Protein AF-A0A940VS22-F1 (afdb_monomer)

Foldseek 3Di:
DCVLVVVLCVVDVVCVVVDDDDDFDDDPPRVVCCVVFRSVRSDDDKAWDDPPADDQDPPWDWDDGPNTIMGDDSLSVQSRCCVRPVNDRDD

Sequence (91 aa):
GCALVEGMLSFYPILREKLEIHYIDFPRPRAELVALIGADNQGAPKLILGEDVGAAPEGVTVASANGRKFIAGDIAICKYLASAYGCGTPH

Radius of gyration: 12.77 Å; Cα contacts (8 Å, |Δi|>4): 110; chains: 1; bounding box: 34×24×29 Å

Secondary structure (DSSP, 8-state):
-THHHHHHHHH-HHHHHHS------SSSS-HHHHHHH-GGG-PSPEEEE-SSPPPPPTT---EEETTEEEEESHHHHHHHHHHHHTPPPP-

pLDDT: mean 86.11, std 10.16, range [47.34, 95.12]

Structure (mmCIF, N/CA/C/O backbone):
data_AF-A0A940VS22-F1
#
_entry.id   AF-A0A940VS22-F1
#
loop_
_atom_site.group_PDB
_atom_site.id
_atom_site.type_symbol
_atom_site.label_atom_id
_atom_site.label_alt_id
_atom_site.label_comp_id
_atom_site.label_asym_id
_atom_site.label_entity_id
_atom_site.label_seq_id
_atom_site.pdbx_PDB_ins_code
_atom_site.Cartn_x
_atom_site.Cartn_y
_atom_site.Cartn_z
_atom_site.occupancy
_atom_site.B_iso_or_equiv
_atom_site.auth_seq_id
_atom_site.auth_comp_id
_atom_site.auth_asym_id
_atom_site.auth_atom_id
_atom_site.pdbx_PDB_model_num
ATOM 1 N N . GLY A 1 1 ? -2.864 7.902 -8.688 1.00 58.19 1 GLY A N 1
ATOM 2 C CA . GLY A 1 1 ? -3.694 6.709 -8.939 1.00 58.19 1 GLY A CA 1
ATOM 3 C C . GLY A 1 1 ? -2.867 5.431 -8.908 1.00 58.19 1 GLY A C 1
ATOM 4 O O . GLY A 1 1 ? -1.646 5.495 -8.930 1.00 58.19 1 GLY A O 1
ATOM 5 N N . CYS A 1 2 ? -3.522 4.261 -8.912 1.00 72.62 2 CYS A N 1
ATOM 6 C CA . CYS A 1 2 ? -2.851 2.947 -8.836 1.00 72.62 2 CYS A CA 1
ATOM 7 C C . CYS A 1 2 ? -1.787 2.707 -9.927 1.00 72.62 2 CYS A C 1
ATOM 9 O O . CYS A 1 2 ? -0.852 1.947 -9.699 1.00 72.62 2 CYS A O 1
ATOM 11 N N . ALA A 1 3 ? -1.880 3.398 -11.069 1.00 78.50 3 ALA A N 1
ATOM 12 C CA . ALA A 1 3 ? -0.937 3.278 -12.183 1.00 78.50 3 ALA A CA 1
ATOM 13 C C . ALA A 1 3 ? 0.534 3.526 -11.799 1.00 78.50 3 ALA A C 1
ATOM 15 O O . ALA A 1 3 ? 1.415 2.891 -12.366 1.00 78.50 3 ALA A O 1
ATOM 16 N N . LEU A 1 4 ? 0.814 4.410 -10.830 1.00 86.38 4 LEU A N 1
ATOM 17 C CA . LEU A 1 4 ? 2.194 4.671 -10.401 1.00 86.38 4 LEU A CA 1
ATOM 18 C C . LEU A 1 4 ? 2.807 3.476 -9.666 1.00 86.38 4 LEU A C 1
ATOM 20 O O . LEU A 1 4 ? 3.947 3.106 -9.941 1.00 86.38 4 LEU A O 1
ATOM 24 N N . VAL A 1 5 ? 2.041 2.852 -8.767 1.00 88.75 5 VAL A N 1
ATOM 25 C CA . VAL A 1 5 ? 2.505 1.676 -8.020 1.00 88.75 5 VAL A CA 1
ATOM 26 C C . VAL A 1 5 ? 2.665 0.487 -8.970 1.00 88.75 5 VAL A C 1
ATOM 28 O O . VAL A 1 5 ? 3.718 -0.139 -8.976 1.00 88.75 5 VAL A O 1
ATOM 31 N N . GLU A 1 6 ? 1.692 0.234 -9.852 1.00 89.81 6 GLU A N 1
ATOM 32 C CA . GLU A 1 6 ? 1.800 -0.829 -10.867 1.00 89.81 6 GLU A CA 1
ATOM 33 C C . GLU A 1 6 ? 2.976 -0.620 -11.832 1.00 89.81 6 GLU A C 1
ATOM 35 O O . GLU A 1 6 ? 3.666 -1.577 -12.200 1.00 89.81 6 GLU A O 1
ATOM 40 N N . GLY A 1 7 ? 3.243 0.632 -12.217 1.00 89.69 7 GLY A N 1
ATOM 41 C CA . GLY A 1 7 ? 4.415 0.995 -13.006 1.00 89.69 7 GLY A CA 1
ATOM 42 C C . GLY A 1 7 ? 5.702 0.612 -12.283 1.00 89.69 7 GLY A C 1
ATOM 43 O O . GLY A 1 7 ? 6.514 -0.128 -12.834 1.00 89.69 7 GLY A O 1
ATOM 44 N N . MET A 1 8 ? 5.859 1.028 -11.023 1.00 89.56 8 MET A N 1
ATOM 45 C CA . MET A 1 8 ? 7.027 0.686 -10.206 1.00 89.56 8 M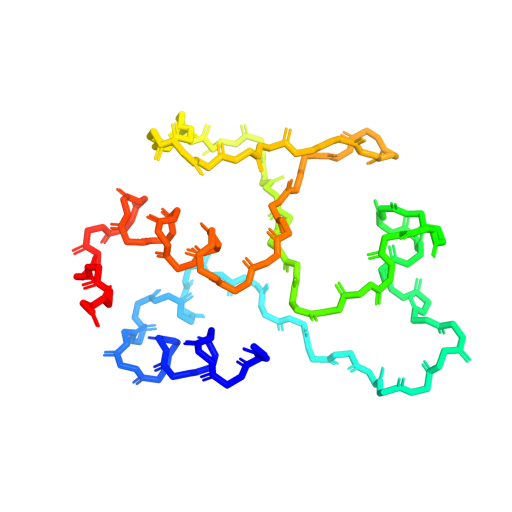ET A CA 1
ATOM 46 C C . MET A 1 8 ? 7.216 -0.830 -10.068 1.00 89.56 8 MET A C 1
ATOM 48 O O . MET A 1 8 ? 8.319 -1.326 -10.285 1.00 89.56 8 MET A O 1
ATOM 52 N N . LEU A 1 9 ? 6.147 -1.576 -9.776 1.00 89.75 9 LEU A N 1
ATOM 53 C CA . LEU A 1 9 ? 6.202 -3.039 -9.692 1.00 89.75 9 LEU A CA 1
ATOM 54 C C . LEU A 1 9 ? 6.680 -3.664 -11.011 1.00 89.75 9 LEU A C 1
ATOM 56 O O . LEU A 1 9 ? 7.403 -4.658 -11.002 1.00 89.75 9 LEU A O 1
ATOM 60 N N . SER A 1 10 ? 6.294 -3.080 -12.149 1.00 88.56 10 SER A N 1
ATOM 61 C CA . SER A 1 10 ? 6.691 -3.517 -13.495 1.00 88.56 10 SER A CA 1
ATOM 62 C C . SER A 1 10 ? 8.137 -3.186 -13.845 1.00 88.56 10 SER A C 1
ATOM 64 O O . SER A 1 10 ? 8.782 -3.994 -14.506 1.00 88.56 10 SER A O 1
ATOM 66 N N . PHE A 1 11 ? 8.671 -2.066 -13.358 1.00 87.75 11 PHE A N 1
ATOM 67 C CA . PHE A 1 11 ? 10.078 -1.711 -13.556 1.00 87.75 11 PHE A CA 1
ATOM 68 C C . PHE A 1 11 ? 11.040 -2.463 -12.629 1.00 87.75 11 PHE A C 1
ATOM 70 O O . PHE A 1 11 ? 12.187 -2.687 -13.012 1.00 87.75 11 PHE A O 1
ATOM 77 N N . TYR A 1 12 ? 10.593 -2.872 -11.438 1.00 88.31 12 TYR A N 1
ATOM 78 C CA . TYR A 1 12 ? 1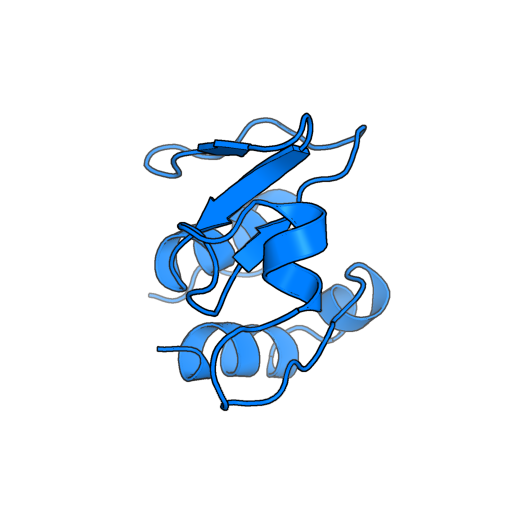1.434 -3.524 -10.432 1.00 88.31 12 TYR A CA 1
ATOM 79 C C . TYR A 1 12 ? 10.894 -4.918 -10.067 1.00 88.31 12 TYR A C 1
ATOM 81 O O . TYR A 1 12 ? 10.183 -5.055 -9.069 1.00 88.31 12 TYR A O 1
ATOM 89 N N . PRO A 1 13 ? 11.258 -5.978 -10.820 1.00 87.69 13 PRO A N 1
ATOM 90 C CA . PRO A 1 13 ? 10.796 -7.348 -10.568 1.00 87.69 13 PRO A CA 1
ATOM 91 C C . PRO A 1 13 ? 11.051 -7.843 -9.141 1.00 87.69 13 PRO A C 1
ATOM 93 O O . PRO A 1 13 ? 10.217 -8.552 -8.584 1.00 87.69 13 PRO A O 1
ATOM 96 N N . ILE A 1 14 ? 12.142 -7.390 -8.512 1.00 86.12 14 ILE A N 1
ATOM 97 C CA . ILE A 1 14 ? 12.468 -7.706 -7.115 1.00 86.12 14 ILE A CA 1
ATOM 98 C C . ILE A 1 14 ? 11.334 -7.341 -6.148 1.00 86.12 14 ILE A C 1
ATOM 1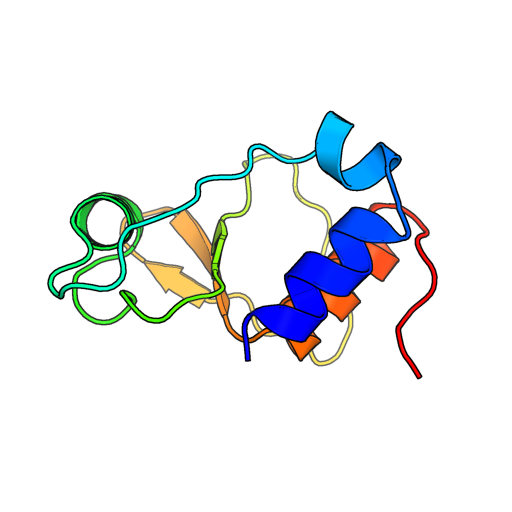00 O O . ILE A 1 14 ? 11.114 -8.041 -5.167 1.00 86.12 14 ILE A O 1
ATOM 104 N N . LEU A 1 15 ? 10.559 -6.290 -6.430 1.00 89.19 15 LEU A N 1
ATOM 105 C CA . LEU A 1 15 ? 9.428 -5.914 -5.585 1.00 89.19 15 LEU A CA 1
ATOM 106 C C . LEU A 1 15 ? 8.315 -6.960 -5.642 1.00 89.19 15 LEU A C 1
ATOM 108 O O . LEU A 1 15 ? 7.686 -7.211 -4.624 1.00 89.19 15 LEU A O 1
ATOM 112 N N . ARG A 1 16 ? 8.101 -7.622 -6.785 1.00 88.62 16 ARG A N 1
ATOM 113 C CA . ARG A 1 16 ? 7.120 -8.715 -6.889 1.00 88.62 16 ARG A CA 1
ATOM 114 C C . ARG A 1 16 ? 7.556 -9.979 -6.152 1.00 88.62 16 ARG A C 1
ATOM 116 O O . ARG A 1 16 ? 6.706 -10.761 -5.755 1.00 88.62 16 ARG A O 1
ATOM 123 N N . GLU A 1 17 ? 8.857 -10.169 -5.955 1.00 87.62 17 GLU A N 1
ATOM 124 C CA . GLU A 1 17 ? 9.388 -11.276 -5.151 1.00 87.62 17 GLU A CA 1
ATOM 125 C C . GLU A 1 17 ? 9.345 -10.981 -3.646 1.00 87.62 17 GLU A C 1
ATOM 127 O O . GLU A 1 17 ? 9.299 -11.901 -2.831 1.00 87.62 17 GLU A O 1
ATOM 132 N N . LYS A 1 18 ? 9.406 -9.700 -3.264 1.00 88.31 18 LYS A N 1
ATOM 133 C CA . LYS A 1 18 ? 9.478 -9.264 -1.862 1.00 88.31 18 LYS A CA 1
ATOM 134 C C . LYS A 1 18 ? 8.140 -8.827 -1.275 1.00 88.31 18 LYS A C 1
ATOM 136 O O . LYS A 1 18 ? 8.021 -8.790 -0.053 1.00 88.31 18 LYS A O 1
ATOM 141 N N . LEU A 1 19 ? 7.169 -8.473 -2.113 1.00 90.56 19 LEU A N 1
ATOM 142 C CA . LEU A 1 19 ? 5.855 -7.998 -1.694 1.00 90.56 19 LEU A CA 1
ATOM 143 C C . LEU A 1 19 ? 4.785 -9.040 -1.988 1.00 90.56 19 LEU A C 1
ATOM 145 O O . LEU A 1 19 ? 4.711 -9.596 -3.082 1.00 90.56 19 LEU A O 1
ATOM 149 N N . GLU A 1 20 ? 3.890 -9.218 -1.027 1.00 91.81 20 GLU A N 1
ATOM 150 C CA . GLU A 1 20 ? 2.632 -9.915 -1.244 1.00 91.81 20 GLU A CA 1
ATOM 151 C C . GLU A 1 20 ? 1.624 -8.935 -1.863 1.00 91.81 20 GLU A C 1
ATOM 153 O O . GLU A 1 20 ? 1.192 -7.974 -1.221 1.00 91.81 20 GLU A O 1
ATOM 158 N N . ILE A 1 21 ? 1.294 -9.134 -3.142 1.00 91.38 21 ILE A N 1
ATOM 159 C CA . ILE A 1 21 ? 0.450 -8.212 -3.912 1.00 91.38 21 ILE A CA 1
ATOM 160 C C . ILE A 1 21 ? -0.970 -8.766 -3.992 1.00 91.38 21 ILE A C 1
ATOM 162 O O . ILE A 1 21 ? -1.200 -9.827 -4.567 1.00 91.38 21 ILE A O 1
ATOM 166 N N . HIS A 1 22 ? -1.921 -7.992 -3.472 1.00 91.06 22 HIS A N 1
ATOM 167 C CA . HIS A 1 22 ? -3.349 -8.301 -3.514 1.00 91.06 22 HIS A CA 1
ATOM 168 C C . HIS A 1 22 ? -4.069 -7.354 -4.473 1.00 91.06 22 HIS A C 1
ATOM 170 O O . HIS A 1 22 ? -4.103 -6.139 -4.257 1.00 91.06 22 HIS A O 1
ATOM 176 N N . TYR A 1 23 ? -4.657 -7.916 -5.529 1.00 89.69 23 TYR A N 1
ATOM 177 C CA . TYR A 1 23 ? -5.529 -7.187 -6.446 1.00 89.69 23 TYR A CA 1
ATOM 178 C C . TYR A 1 23 ? -6.966 -7.291 -5.948 1.00 89.69 23 TYR A C 1
ATOM 180 O O . TYR A 1 23 ? -7.565 -8.359 -5.986 1.00 89.69 23 TYR A O 1
ATOM 188 N N . ILE A 1 24 ? -7.506 -6.170 -5.478 1.00 85.81 24 ILE A N 1
ATOM 189 C CA . ILE A 1 24 ? -8.829 -6.113 -4.855 1.00 85.81 24 ILE A CA 1
ATOM 190 C C . ILE A 1 24 ? -9.823 -5.509 -5.842 1.00 85.81 24 ILE A C 1
ATOM 192 O O . ILE A 1 24 ? -9.529 -4.496 -6.488 1.00 85.81 24 ILE A O 1
ATOM 196 N N . ASP A 1 25 ? -11.018 -6.091 -5.914 1.00 83.38 25 ASP A N 1
ATOM 197 C CA . ASP A 1 25 ? -12.061 -5.628 -6.819 1.00 83.38 25 ASP A CA 1
ATOM 198 C C . ASP A 1 25 ? -12.470 -4.164 -6.567 1.00 83.38 25 ASP A C 1
ATOM 200 O O . ASP A 1 25 ? -12.401 -3.603 -5.464 1.00 83.38 25 ASP A O 1
ATOM 204 N N . PHE A 1 26 ? -12.916 -3.507 -7.638 1.00 77.88 26 PHE A N 1
ATOM 205 C CA . PHE A 1 26 ? -13.329 -2.107 -7.593 1.00 77.88 26 PHE A CA 1
ATOM 206 C C . PHE A 1 26 ? -14.567 -1.819 -6.717 1.00 77.88 26 PHE A C 1
ATOM 208 O O . PHE A 1 26 ? -14.550 -0.764 -6.064 1.00 77.88 26 PHE A O 1
ATOM 215 N N . PRO A 1 27 ? -15.627 -2.661 -6.689 1.00 85.06 27 PRO A N 1
ATOM 216 C CA . PRO A 1 27 ? -16.838 -2.390 -5.925 1.00 85.06 27 PRO A CA 1
ATOM 217 C C . PRO A 1 27 ? -16.556 -2.172 -4.439 1.00 85.06 27 PRO A C 1
ATOM 219 O O . PRO A 1 27 ? -15.744 -2.856 -3.819 1.00 85.06 27 PRO A O 1
ATOM 222 N N . ARG A 1 28 ? -17.247 -1.190 -3.857 1.00 82.19 28 ARG A N 1
ATOM 223 C CA . ARG A 1 28 ? -17.246 -0.974 -2.409 1.00 82.19 28 ARG A CA 1
ATOM 224 C C . ARG A 1 28 ? -18.404 -1.759 -1.772 1.00 82.19 28 ARG A C 1
ATOM 226 O O . ARG A 1 28 ? -19.468 -1.817 -2.384 1.00 82.19 28 ARG A O 1
ATOM 233 N N . PRO A 1 29 ? -18.248 -2.266 -0.537 1.00 83.38 29 PRO A N 1
ATOM 234 C CA . PRO A 1 29 ? -17.047 -2.183 0.290 1.00 83.38 29 PRO A CA 1
ATOM 235 C C . PRO A 1 29 ? -15.951 -3.177 -0.129 1.00 83.38 29 PRO A C 1
ATOM 237 O O . PRO A 1 29 ? -16.234 -4.323 -0.459 1.00 83.38 29 PRO A O 1
ATOM 240 N N . ARG A 1 30 ? -14.685 -2.747 -0.063 1.00 89.69 30 ARG A N 1
ATOM 241 C CA . ARG A 1 30 ? -13.516 -3.596 -0.358 1.00 89.69 30 ARG A CA 1
ATOM 242 C C . ARG A 1 30 ? -13.196 -4.482 0.838 1.00 89.69 30 ARG A C 1
ATOM 244 O O . ARG A 1 30 ? -12.380 -4.094 1.672 1.00 89.69 30 ARG A O 1
ATOM 251 N N . ALA A 1 31 ? -13.882 -5.621 0.937 1.00 86.75 31 ALA A N 1
ATOM 252 C CA . ALA A 1 31 ? -13.912 -6.482 2.124 1.00 86.75 31 ALA A CA 1
ATOM 253 C C . ALA A 1 31 ? -12.522 -6.773 2.717 1.00 86.75 31 ALA A C 1
ATOM 255 O O . ALA A 1 31 ? -12.338 -6.642 3.924 1.00 86.75 31 ALA A O 1
ATOM 256 N N . GLU A 1 32 ? -11.530 -7.067 1.877 1.00 87.00 32 GLU A N 1
ATOM 257 C CA . GLU A 1 32 ? -10.154 -7.328 2.315 1.00 87.00 32 GLU A CA 1
ATOM 258 C C . GLU A 1 32 ? -9.511 -6.122 3.019 1.00 87.00 32 GLU A C 1
ATOM 260 O O . GLU A 1 32 ? -8.999 -6.250 4.131 1.00 87.00 32 GLU A O 1
ATOM 265 N N . LEU A 1 33 ? -9.607 -4.916 2.441 1.00 89.75 33 LEU A N 1
ATOM 266 C CA . LEU A 1 33 ? -9.112 -3.701 3.102 1.00 89.75 33 LEU A CA 1
ATOM 267 C C . LEU A 1 33 ? -9.900 -3.388 4.374 1.00 89.75 33 LEU A C 1
ATOM 269 O O . LEU A 1 33 ? -9.311 -2.930 5.349 1.00 89.75 33 LEU A O 1
ATOM 273 N N . VAL A 1 34 ? -11.213 -3.640 4.390 1.00 90.69 34 VAL A N 1
ATOM 274 C CA . VAL A 1 34 ? -12.036 -3.433 5.593 1.00 90.69 34 VAL A CA 1
ATOM 275 C C . VAL A 1 34 ? -11.563 -4.317 6.734 1.00 90.69 34 VAL A C 1
ATOM 277 O O . VAL A 1 34 ? -11.377 -3.826 7.846 1.00 90.69 34 VAL A O 1
ATOM 280 N N . ALA A 1 35 ? -11.348 -5.602 6.457 1.00 90.44 35 ALA A N 1
ATOM 281 C CA . ALA A 1 35 ? -10.876 -6.553 7.450 1.00 90.44 35 ALA A CA 1
ATOM 282 C C . ALA A 1 35 ? -9.496 -6.148 7.994 1.00 90.44 35 ALA A C 1
ATOM 284 O O . ALA A 1 35 ? -9.263 -6.195 9.201 1.00 90.44 35 ALA A O 1
ATOM 285 N N . LEU A 1 36 ? -8.598 -5.690 7.116 1.00 91.12 36 LEU A N 1
ATOM 286 C CA . LEU A 1 36 ? -7.215 -5.393 7.479 1.00 91.12 36 LEU A CA 1
ATOM 287 C C . LEU A 1 36 ? -7.027 -4.037 8.166 1.00 91.12 36 LEU A C 1
ATOM 289 O O . LEU A 1 36 ? -6.263 -3.954 9.121 1.00 91.12 36 LEU A O 1
ATOM 293 N N . ILE A 1 37 ? -7.678 -2.979 7.681 1.00 93.50 37 ILE A N 1
ATOM 294 C CA . ILE A 1 37 ? -7.409 -1.588 8.094 1.00 93.50 37 ILE A CA 1
ATOM 295 C C . ILE A 1 37 ? -8.681 -0.746 8.282 1.00 93.50 37 ILE A C 1
ATOM 297 O O . ILE A 1 37 ? -8.607 0.476 8.419 1.00 93.50 37 ILE A O 1
ATOM 301 N N . GLY A 1 38 ? -9.853 -1.378 8.328 1.00 91.88 38 GLY A N 1
ATOM 302 C CA . GLY A 1 38 ? -11.123 -0.725 8.628 1.00 91.88 38 GLY A CA 1
ATOM 303 C C . GLY A 1 38 ? -11.812 -0.096 7.417 1.00 91.88 38 GLY A C 1
ATOM 304 O O . GLY A 1 38 ? -11.227 0.132 6.354 1.00 91.88 38 GLY A O 1
ATOM 305 N N . ALA A 1 39 ? -13.106 0.185 7.583 1.00 89.69 39 ALA A N 1
ATOM 306 C CA . ALA A 1 39 ? -13.966 0.640 6.495 1.00 89.69 39 ALA A CA 1
ATOM 307 C C . ALA A 1 39 ? -13.586 2.021 5.938 1.00 89.69 39 ALA A C 1
ATOM 309 O O . ALA A 1 39 ? -13.767 2.267 4.744 1.00 89.69 39 ALA A O 1
ATOM 310 N N . ASP A 1 40 ? -12.987 2.874 6.761 1.00 90.06 40 ASP A N 1
ATOM 311 C CA . ASP A 1 40 ? -12.576 4.223 6.365 1.00 90.06 40 ASP A CA 1
ATOM 312 C C . ASP A 1 40 ? -11.333 4.217 5.459 1.00 90.06 40 ASP A C 1
ATOM 314 O O . ASP A 1 40 ? -11.069 5.173 4.730 1.00 90.06 40 ASP A O 1
ATOM 318 N N . ASN A 1 41 ? -10.591 3.103 5.425 1.00 89.06 41 ASN A N 1
ATOM 319 C CA . ASN A 1 41 ? -9.320 2.980 4.715 1.00 89.06 41 ASN A CA 1
ATOM 320 C C . ASN A 1 41 ? -9.399 2.140 3.433 1.00 89.06 41 ASN A C 1
ATOM 322 O O . ASN A 1 41 ? -8.378 1.711 2.904 1.00 89.06 41 ASN A O 1
ATOM 326 N N . GLN A 1 42 ? -10.587 1.960 2.859 1.00 86.75 42 GLN A N 1
ATOM 327 C CA . GLN A 1 42 ? -10.797 1.140 1.657 1.00 86.75 42 GLN A CA 1
ATOM 328 C C . GLN A 1 42 ? -10.262 1.749 0.344 1.00 86.75 42 GLN A C 1
ATOM 330 O O . GLN A 1 42 ? -10.519 1.209 -0.729 1.00 86.75 42 GLN A O 1
ATOM 335 N N . GLY A 1 43 ? -9.597 2.906 0.361 1.00 86.62 43 GLY A N 1
ATOM 336 C CA . GLY A 1 43 ? -9.039 3.518 -0.852 1.00 86.62 43 GLY A CA 1
ATOM 337 C C . GLY A 1 43 ? -7.742 2.838 -1.292 1.00 86.62 43 GLY A C 1
ATOM 338 O O . GLY A 1 43 ? -6.800 2.808 -0.512 1.00 86.62 43 GLY A O 1
ATOM 339 N N . ALA A 1 44 ? -7.669 2.345 -2.528 1.00 87.31 44 ALA A N 1
ATOM 340 C CA . ALA A 1 44 ? -6.440 1.799 -3.107 1.00 87.31 44 ALA A CA 1
ATOM 341 C C . ALA A 1 44 ? -5.603 2.898 -3.805 1.00 87.31 44 ALA A C 1
ATOM 343 O O . ALA A 1 44 ? -6.186 3.857 -4.326 1.00 87.31 44 ALA A O 1
ATOM 344 N N . PRO A 1 45 ? -4.263 2.771 -3.863 1.00 92.00 45 PRO A N 1
ATOM 345 C CA . PRO A 1 45 ? -3.447 1.685 -3.307 1.00 92.00 45 PRO A CA 1
ATOM 346 C C . PRO A 1 45 ? -3.146 1.857 -1.805 1.00 92.00 45 PRO A C 1
ATOM 348 O O . PRO A 1 45 ? -3.132 2.977 -1.285 1.00 92.00 45 PRO A O 1
ATOM 351 N N . LYS A 1 46 ? -2.874 0.735 -1.125 1.00 93.62 46 LYS A N 1
ATOM 352 C CA . LYS A 1 46 ? -2.418 0.661 0.273 1.00 93.62 46 LYS A CA 1
ATOM 353 C C . LYS A 1 46 ? -1.219 -0.274 0.371 1.00 93.62 46 LYS A C 1
ATOM 355 O O . LYS A 1 46 ? -1.242 -1.342 -0.228 1.00 93.62 46 LYS A O 1
ATOM 360 N N . LEU A 1 47 ? -0.218 0.106 1.159 1.00 94.25 47 LEU A N 1
ATOM 361 C CA . LEU A 1 47 ? 0.886 -0.774 1.538 1.00 94.25 47 LEU A CA 1
ATOM 362 C C . LEU A 1 47 ? 0.774 -1.070 3.029 1.00 94.25 47 LEU A C 1
ATOM 36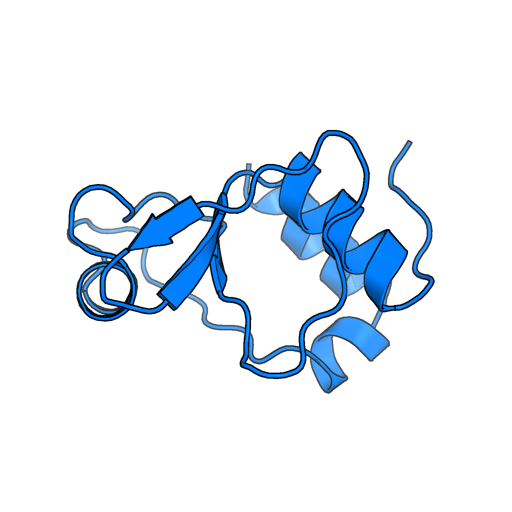4 O O . LEU A 1 47 ? 0.932 -0.161 3.842 1.00 94.25 47 LEU A O 1
ATOM 368 N N . ILE A 1 48 ? 0.479 -2.316 3.388 1.00 93.94 48 ILE A N 1
ATOM 369 C CA . ILE A 1 48 ? 0.457 -2.758 4.784 1.00 93.94 48 ILE A CA 1
ATOM 370 C C . ILE A 1 48 ? 1.867 -3.200 5.162 1.00 93.94 48 ILE A C 1
ATOM 372 O O . ILE A 1 48 ? 2.513 -3.937 4.423 1.00 93.94 48 ILE A O 1
ATOM 376 N N . LEU A 1 49 ? 2.346 -2.715 6.301 1.00 92.62 49 LEU A N 1
ATOM 377 C CA . LEU A 1 49 ? 3.691 -2.970 6.789 1.00 92.62 49 LEU A CA 1
ATOM 378 C C . LEU A 1 49 ? 3.696 -4.199 7.708 1.00 92.62 49 LEU A C 1
ATOM 380 O O . LEU A 1 49 ? 2.839 -4.314 8.587 1.00 92.62 49 LEU A O 1
ATOM 384 N N . GLY A 1 50 ? 4.658 -5.099 7.493 1.00 86.50 50 GLY A N 1
ATOM 385 C CA . GLY A 1 50 ? 4.935 -6.226 8.387 1.00 86.50 50 GLY A CA 1
ATOM 386 C C . GLY A 1 50 ? 5.613 -5.791 9.691 1.00 86.50 50 GLY A C 1
ATOM 387 O O . GLY A 1 50 ? 5.768 -4.600 9.955 1.00 86.50 50 GLY A O 1
ATOM 388 N N . GLU A 1 51 ? 6.024 -6.758 10.510 1.00 77.31 51 GLU A N 1
ATOM 389 C CA . GLU A 1 51 ? 6.667 -6.487 11.806 1.00 77.31 51 GLU A CA 1
ATOM 390 C C . GLU A 1 51 ? 8.118 -5.996 11.642 1.00 77.31 51 GLU A C 1
ATOM 392 O O . GLU A 1 51 ? 8.515 -5.035 12.298 1.00 77.31 51 GLU A O 1
ATOM 397 N N . ASP A 1 52 ? 8.861 -6.560 10.683 1.00 69.62 52 ASP A N 1
ATOM 398 C CA . ASP A 1 52 ? 10.268 -6.233 10.395 1.00 69.62 52 ASP A CA 1
ATOM 399 C C . ASP A 1 52 ? 10.433 -5.110 9.358 1.00 69.62 52 ASP A C 1
ATOM 401 O O . ASP A 1 52 ? 11.182 -5.219 8.384 1.00 69.62 52 ASP A O 1
ATOM 405 N N . VAL A 1 53 ? 9.708 -4.006 9.534 1.00 71.69 53 VAL A N 1
ATOM 406 C CA . VAL A 1 53 ? 9.823 -2.849 8.636 1.00 71.69 53 VAL A CA 1
ATOM 407 C C . VAL A 1 53 ? 10.784 -1.793 9.169 1.00 71.69 53 VAL A C 1
ATOM 409 O O . VAL A 1 53 ? 10.702 -1.356 10.316 1.00 71.69 53 VAL A O 1
ATOM 412 N N . GLY A 1 54 ? 11.684 -1.339 8.293 1.00 71.81 54 GLY A N 1
ATOM 413 C CA . GLY A 1 54 ? 12.572 -0.213 8.569 1.00 71.81 54 GLY A CA 1
ATOM 414 C C . GLY A 1 54 ? 11.817 1.108 8.752 1.00 71.81 54 GLY A C 1
ATOM 415 O O . GLY A 1 54 ? 10.628 1.226 8.432 1.00 71.81 54 GLY A O 1
ATOM 416 N N . ALA A 1 55 ? 12.526 2.120 9.254 1.00 82.62 55 ALA A N 1
ATOM 417 C CA . ALA A 1 55 ? 11.977 3.461 9.420 1.00 82.62 55 ALA A CA 1
ATOM 418 C C . ALA A 1 55 ? 11.464 4.018 8.081 1.00 82.62 55 ALA A C 1
ATOM 420 O O . ALA A 1 55 ? 12.111 3.872 7.043 1.00 82.62 55 ALA A O 1
ATOM 421 N N . ALA A 1 56 ? 10.297 4.664 8.108 1.00 87.12 56 ALA A N 1
ATOM 422 C CA . ALA A 1 56 ? 9.776 5.344 6.931 1.00 87.12 56 ALA A CA 1
ATOM 423 C C . ALA A 1 56 ? 10.682 6.536 6.566 1.00 87.12 56 ALA A C 1
ATOM 425 O O . ALA A 1 56 ? 11.129 7.248 7.470 1.00 87.12 56 ALA A O 1
ATOM 426 N N . PRO A 1 57 ? 10.954 6.769 5.269 1.00 88.62 57 PRO A N 1
ATOM 427 C CA . PRO A 1 57 ? 11.752 7.908 4.841 1.00 88.62 57 PRO A CA 1
ATOM 428 C C . PRO A 1 57 ? 11.006 9.226 5.093 1.00 88.62 57 PRO A 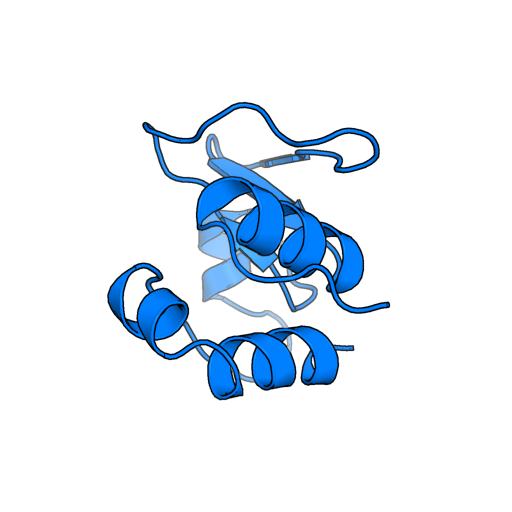C 1
ATOM 430 O O . PRO A 1 57 ? 9.792 9.255 5.315 1.00 88.62 57 PRO A O 1
ATOM 433 N N . GLU A 1 58 ? 11.736 10.338 5.033 1.00 87.62 58 GLU A N 1
ATOM 434 C CA . GLU A 1 58 ? 11.167 11.666 5.252 1.00 87.62 58 GLU A CA 1
ATOM 435 C C . GLU A 1 58 ? 9.991 11.955 4.300 1.00 87.62 58 GLU A C 1
ATOM 437 O O . GLU A 1 58 ? 10.008 11.628 3.109 1.00 87.62 58 GLU A O 1
ATOM 442 N N . GLY A 1 59 ? 8.931 12.561 4.842 1.00 86.56 59 GLY A N 1
ATOM 443 C CA . GLY A 1 59 ? 7.719 12.882 4.088 1.00 86.56 59 GLY A CA 1
ATOM 444 C C . GLY A 1 59 ? 6.804 11.685 3.797 1.00 86.56 59 GLY A C 1
ATOM 445 O O . GLY A 1 59 ? 5.813 11.856 3.087 1.00 86.56 59 GLY A O 1
ATOM 446 N N . VAL A 1 60 ? 7.092 10.493 4.336 1.00 93.12 60 VAL A N 1
ATOM 447 C CA . VAL A 1 60 ? 6.180 9.341 4.298 1.00 93.12 60 VAL A CA 1
ATOM 448 C C . VAL A 1 60 ? 5.481 9.182 5.644 1.00 93.12 60 VAL A C 1
ATOM 450 O O . VAL A 1 60 ? 6.093 8.856 6.659 1.00 93.12 60 VAL A O 1
ATOM 453 N N . THR A 1 61 ? 4.164 9.384 5.651 1.00 93.19 61 THR A N 1
ATOM 454 C CA . THR A 1 61 ? 3.331 9.171 6.838 1.00 93.19 61 THR A CA 1
ATOM 455 C C . THR A 1 61 ? 2.894 7.714 6.937 1.00 93.19 61 THR A C 1
ATOM 457 O O . THR A 1 61 ? 2.264 7.178 6.023 1.00 93.19 61 THR A O 1
ATOM 460 N N . VAL A 1 62 ? 3.180 7.091 8.081 1.00 94.06 62 VAL A N 1
ATOM 461 C CA . VAL A 1 62 ? 2.680 5.758 8.431 1.00 94.06 62 VAL A CA 1
ATOM 462 C C . VAL A 1 62 ? 1.442 5.914 9.305 1.00 94.06 62 VAL A C 1
ATOM 464 O O . VAL A 1 62 ? 1.517 6.428 10.419 1.00 94.06 62 VAL A O 1
ATOM 467 N N . ALA A 1 63 ? 0.300 5.468 8.795 1.00 93.88 63 ALA A N 1
ATOM 468 C CA . ALA A 1 63 ? -0.946 5.398 9.543 1.00 93.88 63 ALA A CA 1
ATOM 469 C C . ALA A 1 63 ? -1.062 4.053 10.275 1.00 93.88 63 ALA A C 1
ATOM 471 O O . ALA A 1 63 ? -0.331 3.102 9.993 1.00 93.88 63 ALA A O 1
ATOM 472 N N . SER A 1 64 ? -1.981 3.966 11.237 1.00 93.62 64 SER A N 1
ATOM 473 C CA . SER A 1 64 ? -2.281 2.725 11.955 1.00 93.62 64 SER A CA 1
ATOM 474 C C . SER A 1 64 ? -3.787 2.522 12.085 1.00 93.62 64 SER A C 1
ATOM 476 O O . SER A 1 64 ? -4.506 3.460 12.419 1.00 93.62 64 SER A O 1
ATOM 478 N N . ALA A 1 65 ? -4.258 1.305 11.818 1.00 94.06 65 ALA A N 1
ATOM 479 C CA . ALA A 1 65 ? -5.650 0.889 11.993 1.00 94.06 65 ALA A CA 1
ATOM 480 C C . ALA A 1 65 ? -5.711 -0.624 12.240 1.00 94.06 65 ALA A C 1
ATOM 482 O O . ALA A 1 65 ? -4.893 -1.363 11.700 1.00 94.06 65 ALA A O 1
ATOM 483 N N . ASN A 1 66 ? -6.658 -1.087 13.062 1.00 92.75 66 ASN A N 1
ATOM 484 C CA . ASN A 1 66 ? -6.831 -2.508 13.412 1.00 92.75 66 ASN A CA 1
ATOM 485 C C . ASN A 1 66 ? -5.525 -3.211 13.851 1.00 92.75 66 ASN A C 1
ATOM 487 O O . ASN A 1 66 ? -5.282 -4.366 13.514 1.00 92.75 66 ASN A O 1
ATOM 491 N N . GLY A 1 67 ? -4.650 -2.497 14.569 1.00 90.88 67 GLY A N 1
ATOM 492 C CA . GLY A 1 67 ? -3.352 -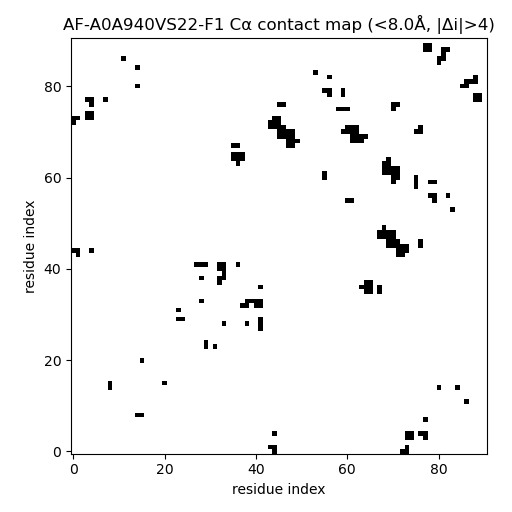3.021 15.016 1.00 90.88 67 GLY A CA 1
ATOM 493 C C . GLY A 1 67 ? -2.290 -3.160 13.917 1.00 90.88 67 GLY A C 1
ATOM 494 O O . GLY A 1 67 ? -1.184 -3.603 14.203 1.00 90.88 67 GLY A O 1
ATOM 495 N N . ARG A 1 68 ? -2.586 -2.757 12.676 1.00 92.62 68 ARG A N 1
ATOM 496 C CA . ARG A 1 68 ? -1.655 -2.788 11.543 1.00 92.62 68 ARG A CA 1
ATOM 497 C C . ARG A 1 68 ? -1.176 -1.391 11.185 1.00 92.62 68 ARG A C 1
ATOM 499 O O . ARG A 1 68 ? -1.943 -0.428 11.226 1.00 92.62 68 ARG A O 1
ATOM 506 N N . LYS A 1 69 ? 0.086 -1.295 10.772 1.00 94.00 69 LYS A N 1
ATOM 507 C CA . LYS A 1 69 ? 0.661 -0.087 10.174 1.00 94.00 69 LYS A CA 1
ATOM 508 C C . LYS A 1 69 ? 0.496 -0.139 8.662 1.00 94.00 69 LYS A C 1
ATOM 510 O O . LYS A 1 69 ? 0.663 -1.196 8.058 1.00 94.00 69 LYS A O 1
ATOM 515 N N . PHE A 1 70 ? 0.178 0.989 8.043 1.00 94.88 70 PHE A N 1
ATOM 516 C CA . PHE A 1 70 ? 0.053 1.064 6.592 1.00 94.88 70 PHE A CA 1
ATOM 517 C C . PHE A 1 70 ? 0.416 2.447 6.053 1.00 94.88 70 PHE A C 1
ATOM 519 O O . PHE A 1 70 ? 0.327 3.456 6.751 1.00 94.88 70 PHE A O 1
ATOM 526 N N . ILE A 1 71 ? 0.792 2.487 4.779 1.00 95.12 71 ILE A N 1
ATOM 527 C CA . ILE A 1 71 ? 1.032 3.706 4.011 1.00 95.12 71 ILE A CA 1
ATOM 528 C C . ILE A 1 71 ? -0.075 3.828 2.967 1.00 95.12 71 ILE A C 1
ATOM 530 O O . ILE A 1 71 ? -0.464 2.856 2.312 1.00 95.12 71 ILE A O 1
ATOM 534 N N . ALA A 1 72 ? -0.610 5.038 2.837 1.00 93.12 72 ALA A N 1
ATOM 535 C CA . ALA A 1 72 ? -1.639 5.378 1.870 1.00 93.12 72 ALA A CA 1
ATOM 536 C C . ALA A 1 72 ? -1.095 6.373 0.846 1.00 93.12 72 ALA A C 1
ATOM 538 O O . ALA A 1 72 ? -0.307 7.252 1.186 1.00 93.12 72 ALA A O 1
ATOM 539 N N . GLY A 1 73 ? -1.585 6.268 -0.387 1.00 90.69 73 GLY A N 1
ATOM 540 C CA . GLY A 1 73 ? -1.155 7.135 -1.476 1.00 90.69 73 GLY A CA 1
ATOM 541 C C . GLY A 1 73 ? 0.004 6.521 -2.250 1.00 90.69 73 GLY A C 1
ATOM 542 O O . GLY A 1 73 ? 0.990 6.049 -1.695 1.00 90.69 73 GLY A O 1
ATOM 543 N N . ASP A 1 74 ? -0.137 6.539 -3.562 1.00 91.12 74 ASP A N 1
ATOM 544 C CA . ASP A 1 74 ? 0.820 6.008 -4.525 1.00 91.12 74 ASP A CA 1
ATOM 545 C C . ASP A 1 74 ? 2.231 6.592 -4.379 1.00 91.12 74 ASP A C 1
ATOM 547 O O . ASP A 1 74 ? 3.188 5.832 -4.279 1.00 91.12 74 ASP A O 1
ATOM 551 N N . ILE A 1 75 ? 2.376 7.917 -4.302 1.00 91.69 75 ILE A N 1
ATOM 552 C CA . ILE A 1 75 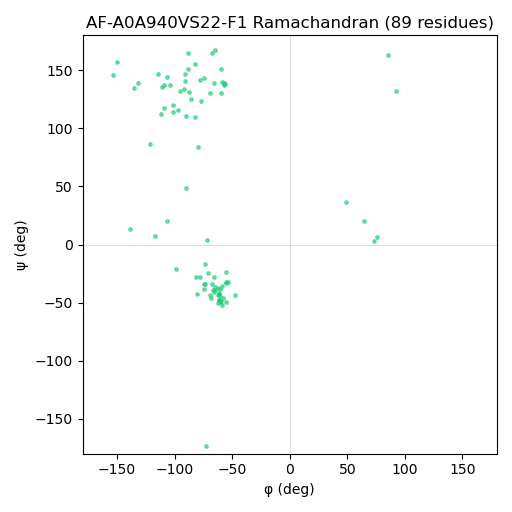? 3.689 8.574 -4.195 1.00 91.69 75 ILE A CA 1
ATOM 553 C C . ILE A 1 75 ? 4.410 8.152 -2.908 1.00 91.69 75 ILE A C 1
ATOM 555 O O . ILE A 1 75 ? 5.603 7.849 -2.935 1.00 91.69 75 ILE A O 1
ATOM 559 N N . ALA A 1 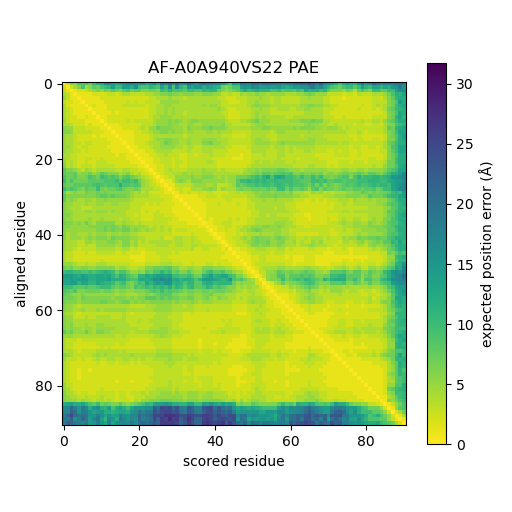76 ? 3.693 8.110 -1.782 1.00 93.19 76 ALA A N 1
ATOM 560 C CA . ALA A 1 76 ? 4.261 7.716 -0.495 1.00 93.19 76 ALA A CA 1
ATOM 561 C C . ALA A 1 76 ? 4.687 6.239 -0.492 1.00 93.19 76 ALA A C 1
ATOM 563 O O . ALA A 1 76 ? 5.770 5.915 -0.006 1.00 93.19 76 ALA A O 1
ATOM 564 N N . ILE A 1 77 ? 3.874 5.362 -1.093 1.00 93.44 77 ILE A N 1
ATOM 565 C CA . ILE A 1 77 ? 4.205 3.944 -1.282 1.00 93.44 77 ILE A CA 1
ATOM 566 C C . ILE A 1 77 ? 5.465 3.802 -2.142 1.00 93.44 77 ILE A C 1
ATOM 568 O O . ILE A 1 77 ? 6.400 3.120 -1.729 1.00 93.44 77 ILE A O 1
ATOM 572 N N . CYS A 1 78 ? 5.543 4.485 -3.287 1.00 91.56 78 CYS A N 1
ATOM 573 C CA . CYS A 1 78 ? 6.712 4.403 -4.162 1.00 91.56 78 CYS A CA 1
ATOM 574 C C . CYS A 1 78 ? 7.990 4.900 -3.471 1.00 91.56 78 CYS A C 1
ATOM 576 O O . CYS A 1 78 ? 9.027 4.249 -3.565 1.00 91.56 78 CYS A O 1
ATOM 578 N N . LYS A 1 79 ? 7.922 6.012 -2.726 1.00 92.00 79 LYS A N 1
ATOM 579 C CA . LYS A 1 79 ? 9.060 6.518 -1.938 1.00 92.00 79 LYS A CA 1
ATOM 580 C C . LYS A 1 79 ? 9.525 5.514 -0.887 1.00 92.00 79 LYS A C 1
ATOM 582 O O . LYS A 1 79 ? 10.725 5.298 -0.736 1.00 92.00 79 LYS A O 1
ATOM 587 N N . TYR A 1 80 ? 8.584 4.895 -0.178 1.00 92.62 80 TYR A N 1
ATOM 588 C CA . TYR A 1 80 ? 8.908 3.882 0.817 1.00 92.62 80 TYR A CA 1
ATOM 589 C C . TYR A 1 80 ? 9.595 2.669 0.182 1.00 92.62 80 TYR A C 1
ATOM 591 O O . TYR A 1 80 ? 10.669 2.279 0.629 1.00 92.62 80 TYR A O 1
ATOM 599 N N . LEU A 1 81 ? 9.026 2.112 -0.892 1.00 90.88 81 LEU A N 1
ATOM 600 C CA . LEU A 1 81 ? 9.590 0.949 -1.585 1.00 90.88 81 LEU A CA 1
ATOM 601 C C . LEU A 1 81 ? 10.969 1.244 -2.186 1.00 90.88 81 LEU A C 1
ATOM 603 O O . LEU A 1 81 ? 11.859 0.397 -2.126 1.00 90.88 81 LEU A O 1
ATOM 607 N N . ALA A 1 82 ? 11.165 2.454 -2.711 1.00 89.19 82 ALA A N 1
ATOM 608 C CA . ALA A 1 82 ? 12.454 2.915 -3.209 1.00 89.19 82 ALA A CA 1
ATOM 609 C C . ALA A 1 82 ? 13.516 2.906 -2.100 1.00 89.19 82 ALA A C 1
ATOM 611 O O . ALA A 1 82 ? 14.583 2.317 -2.262 1.00 89.19 82 ALA A O 1
ATOM 612 N N . SER A 1 83 ? 13.183 3.471 -0.936 1.00 88.88 83 SER A N 1
ATOM 613 C CA . SER A 1 83 ? 14.076 3.489 0.225 1.00 88.88 83 SER A CA 1
ATOM 614 C C . SER A 1 83 ? 14.322 2.098 0.814 1.00 88.88 83 SER A C 1
ATOM 616 O O . SER A 1 83 ? 15.439 1.811 1.233 1.00 88.88 83 SER A O 1
ATOM 618 N N . ALA A 1 84 ? 13.296 1.246 0.877 1.00 87.44 84 ALA A N 1
ATOM 619 C CA . ALA A 1 84 ? 13.372 -0.062 1.525 1.00 87.44 84 ALA A CA 1
ATOM 620 C C . ALA A 1 84 ? 14.160 -1.096 0.703 1.00 87.44 84 ALA A C 1
ATOM 622 O O . ALA A 1 84 ? 14.850 -1.933 1.277 1.00 87.44 84 ALA A O 1
ATOM 623 N N . TYR A 1 85 ? 14.077 -1.033 -0.630 1.00 85.06 85 TYR A N 1
ATOM 624 C CA . TYR A 1 85 ? 14.679 -2.029 -1.526 1.00 85.06 85 TYR A CA 1
ATOM 625 C C . TYR A 1 85 ? 15.765 -1.461 -2.447 1.00 85.06 85 TYR A C 1
ATOM 627 O O . TYR A 1 85 ? 16.225 -2.159 -3.348 1.00 85.06 85 TYR A O 1
ATOM 635 N N . GLY A 1 86 ? 16.165 -0.198 -2.264 1.00 73.12 86 GLY A N 1
ATOM 636 C CA . GLY A 1 86 ? 17.152 0.463 -3.125 1.00 73.12 86 GLY A CA 1
ATOM 637 C C . GLY A 1 86 ? 16.686 0.635 -4.575 1.00 73.12 86 GLY A C 1
ATOM 638 O O . GLY A 1 86 ? 17.509 0.781 -5.477 1.00 73.12 86 GLY A O 1
ATOM 639 N N . CYS A 1 87 ? 15.373 0.586 -4.820 1.00 62.59 87 CYS A N 1
ATOM 640 C CA . CYS A 1 87 ? 14.800 0.881 -6.130 1.00 62.59 87 CYS A CA 1
ATOM 641 C C . CYS A 1 87 ? 14.842 2.402 -6.354 1.00 62.59 87 CYS A C 1
ATOM 643 O O . CYS A 1 87 ? 14.659 3.169 -5.414 1.00 62.59 87 CYS A O 1
ATOM 645 N N . GLY A 1 88 ? 15.100 2.867 -7.577 1.00 55.72 88 GLY A N 1
ATOM 646 C CA . GLY A 1 88 ? 15.150 4.305 -7.865 1.00 55.72 88 GLY A CA 1
ATOM 647 C C . GLY A 1 88 ? 13.827 4.999 -7.517 1.00 55.72 88 GLY A C 1
ATOM 648 O O . GLY A 1 88 ? 12.749 4.458 -7.765 1.00 55.72 88 GLY A O 1
ATOM 649 N N . THR A 1 89 ? 13.885 6.199 -6.937 1.00 49.22 89 THR A N 1
ATOM 650 C CA . THR A 1 89 ? 12.683 7.015 -6.720 1.00 49.22 89 THR A CA 1
ATOM 651 C C . THR A 1 89 ? 12.151 7.521 -8.066 1.00 49.22 89 THR A C 1
ATOM 653 O O . THR A 1 89 ? 12.940 8.074 -8.841 1.00 49.22 89 THR A O 1
ATOM 656 N N . PRO A 1 90 ? 10.846 7.376 -8.377 1.00 51.00 90 PRO A N 1
ATOM 657 C CA . PRO A 1 90 ? 10.268 8.046 -9.540 1.00 51.00 90 PRO A CA 1
ATOM 658 C C . PRO A 1 90 ? 10.439 9.566 -9.384 1.00 51.00 90 PRO A C 1
ATOM 660 O O . PRO A 1 90 ? 10.179 10.101 -8.303 1.00 51.00 90 PRO A O 1
ATOM 663 N N . HIS A 1 91 ? 10.962 10.208 -10.434 1.00 47.34 91 HIS A N 1
ATOM 664 C CA . HIS A 1 91 ? 11.245 11.647 -10.504 1.00 47.34 91 HIS A CA 1
ATOM 665 C C . HIS A 1 91 ? 10.020 12.420 -10.995 1.00 47.34 91 HIS A C 1
ATOM 667 O O . HIS A 1 91 ? 9.290 11.867 -11.851 1.00 47.34 91 HIS A O 1
#

Mean predicted aligned error: 5.05 Å

Nearest PDB structures (foldseek):
  6hhk-assembly2_C  TM=4.061E-01  e=7.671E+00  Pecentumvirus A511
  2ipx-assembly1_A  TM=3.978E-01  e=9.931E+00  Homo sapiens

Solvent-accessible surface area (backbone atoms only — not comparable to full-atom values): 5716 Å² t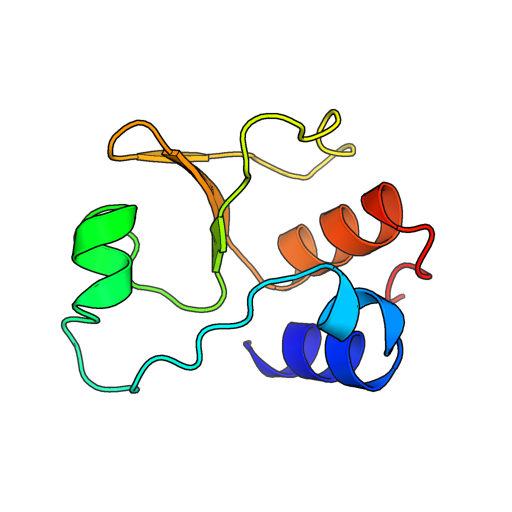otal; per-residue (Å²): 106,55,65,58,45,55,48,50,44,69,75,36,61,67,50,62,77,74,47,91,83,83,90,74,72,86,66,81,80,35,61,69,41,29,74,51,40,31,76,91,52,49,64,78,45,70,46,75,54,68,91,92,60,75,85,71,52,90,94,42,70,75,46,76,32,84,93,34,42,32,31,64,46,38,70,42,42,46,48,41,51,13,70,75,69,73,43,80,65,90,128